Protein AF-A0ABD2KBM9-F1 (afdb_monomer_lite)

Sequence (181 aa):
MSLLGRGLFGLMSRTVEQDFNPGTAIGVAIQLLHALKSLHSVGYLHLDVKPENAAIGQIKNKDHELDTLPWDADSSNAQSASWTNETNERKIGKMKRHRLSHKPKEVQQRALHALLKKCPPIFNEILLHNDDLAFYEQPKYEWIELVLRGYLIANDIPETPCEGLISRPLPLDSAASMSRN

Foldseek 3Di:
DDDFADFQQVLLVQDPVSDDDLLAVLLVVLVVLVVQVVQVVVPDGPVDDDRRP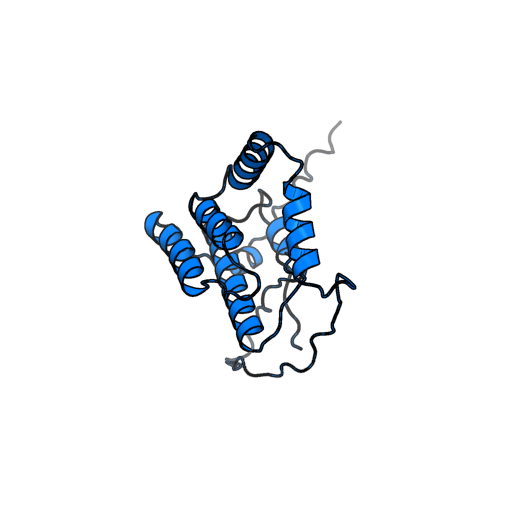HTHGDDDPPPDDDDDDDPDDDPDDDDDPDPDPPPPLVVVVVVVVVVVVPDPPVVVVVVVCVVCVPPDCLVVVLVVQVVPDDPPDDDPSVVNNCSSVVVCVVVVNHNDHSVVSVPDDRPPDPPPDPDDD

InterPro domains:
  IPR011009 Protein kinase-like domain superfamily [SSF56112] (1-158)
  IPR050235 Casein kinase 1/Serine/threonine-protein kinase-like [PTHR11909] (1-61)

Radius of gyration: 20.49 Å; chains: 1; bounding box: 64×39×50 Å

Structure (mmCIF, N/CA/C/O backbone):
data_AF-A0ABD2KBM9-F1
#
_entry.id   AF-A0ABD2KBM9-F1
#
loop_
_atom_site.group_PDB
_atom_site.id
_atom_site.type_symbol
_atom_site.label_atom_id
_atom_site.label_alt_id
_atom_site.label_comp_id
_atom_site.label_asym_id
_atom_site.lab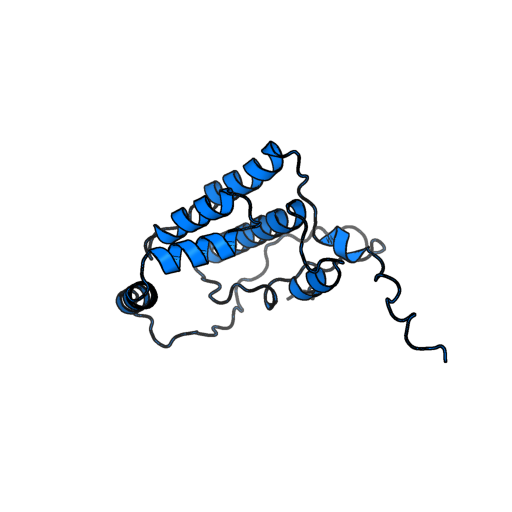el_entity_id
_atom_site.label_seq_id
_atom_site.pdbx_PDB_ins_code
_atom_site.Cartn_x
_atom_site.Cartn_y
_atom_site.Cartn_z
_atom_site.occupancy
_atom_site.B_iso_or_equiv
_atom_site.auth_seq_id
_atom_site.auth_comp_id
_atom_site.auth_asym_id
_atom_site.auth_atom_id
_atom_site.pdbx_PDB_model_num
ATOM 1 N N . MET A 1 1 ? -10.117 -23.769 -4.332 1.00 46.12 1 MET A N 1
ATOM 2 C CA . MET A 1 1 ? -8.918 -22.904 -4.373 1.00 46.12 1 MET A CA 1
ATOM 3 C C . MET A 1 1 ? -8.030 -23.330 -5.526 1.00 46.12 1 MET A C 1
ATOM 5 O O . MET A 1 1 ? -7.766 -24.519 -5.656 1.00 46.12 1 MET A O 1
ATOM 9 N N . SER A 1 2 ? -7.617 -22.387 -6.372 1.00 66.06 2 SER A N 1
ATOM 10 C CA . SER A 1 2 ? -6.615 -22.608 -7.419 1.00 66.06 2 SER A CA 1
ATOM 11 C C . SER A 1 2 ? -5.209 -22.519 -6.831 1.00 66.06 2 SER A C 1
ATOM 13 O O . SER A 1 2 ? -4.967 -21.730 -5.918 1.00 66.06 2 SER A O 1
ATOM 15 N N . LEU A 1 3 ? -4.271 -23.300 -7.365 1.00 73.25 3 LEU A N 1
ATOM 16 C CA . LEU A 1 3 ? -2.867 -23.175 -6.990 1.00 73.25 3 LEU A CA 1
ATOM 17 C C . LEU A 1 3 ? -2.351 -21.798 -7.443 1.00 73.25 3 LEU A C 1
ATOM 19 O O . LEU A 1 3 ? -2.621 -21.375 -8.566 1.00 73.25 3 LEU A O 1
ATOM 23 N N . LEU A 1 4 ? -1.647 -21.089 -6.560 1.00 80.00 4 LEU A N 1
ATOM 24 C CA . LEU A 1 4 ? -1.040 -19.789 -6.857 1.00 80.00 4 LEU A CA 1
ATOM 25 C C . LEU A 1 4 ? 0.437 -19.946 -7.238 1.00 80.00 4 LEU A C 1
ATOM 27 O O . LEU A 1 4 ? 1.033 -21.020 -7.116 1.00 80.00 4 LEU A O 1
ATOM 31 N N . GLY A 1 5 ? 1.009 -18.869 -7.768 1.00 73.38 5 GLY A N 1
ATOM 32 C CA . GLY A 1 5 ? 2.432 -18.747 -8.038 1.00 73.38 5 GLY A CA 1
ATOM 33 C C . GLY A 1 5 ? 3.230 -18.389 -6.780 1.00 73.38 5 GLY A C 1
ATOM 34 O O . GLY A 1 5 ? 2.843 -18.675 -5.649 1.00 73.38 5 GLY A O 1
ATOM 35 N N . ARG A 1 6 ? 4.397 -17.772 -6.980 1.00 76.06 6 ARG A N 1
ATOM 36 C CA . ARG A 1 6 ? 5.304 -17.393 -5.884 1.00 76.06 6 ARG A CA 1
ATOM 37 C C . ARG A 1 6 ? 4.736 -16.236 -5.051 1.00 76.06 6 ARG A C 1
ATOM 39 O O . ARG A 1 6 ? 4.016 -15.387 -5.568 1.00 76.06 6 ARG A O 1
ATOM 46 N N . GLY A 1 7 ? 5.130 -16.168 -3.780 1.00 81.19 7 GLY A N 1
ATOM 47 C CA . GLY A 1 7 ? 4.870 -15.006 -2.924 1.00 81.19 7 GLY A CA 1
ATOM 48 C C . GLY A 1 7 ? 5.713 -13.781 -3.304 1.00 81.19 7 GLY A C 1
ATOM 49 O O . GLY A 1 7 ? 6.766 -13.927 -3.935 1.00 81.19 7 GLY A O 1
ATOM 50 N N . LEU A 1 8 ? 5.298 -12.583 -2.874 1.00 78.69 8 LEU A N 1
ATOM 51 C CA . LEU A 1 8 ? 6.016 -11.326 -3.146 1.00 78.69 8 LEU A CA 1
ATOM 52 C C . LEU A 1 8 ? 7.467 -11.348 -2.647 1.00 78.69 8 LEU A C 1
ATOM 54 O O . LEU A 1 8 ? 8.365 -10.914 -3.366 1.00 78.69 8 LEU A O 1
ATOM 58 N N . PHE A 1 9 ? 7.714 -11.915 -1.461 1.00 75.69 9 PHE A N 1
ATOM 59 C CA . PHE A 1 9 ? 9.071 -12.064 -0.920 1.00 75.69 9 PHE A CA 1
ATOM 60 C C . PHE A 1 9 ? 9.970 -12.877 -1.864 1.00 75.69 9 PHE A C 1
ATOM 62 O O . PHE A 1 9 ? 11.077 -12.464 -2.199 1.00 75.69 9 PHE A O 1
ATOM 69 N N . GLY A 1 10 ? 9.453 -13.993 -2.387 1.00 72.69 10 GLY A N 1
ATOM 70 C CA . GLY A 1 10 ? 10.184 -14.846 -3.325 1.00 72.69 10 GLY A CA 1
ATOM 71 C C . GLY A 1 10 ? 10.441 -14.202 -4.693 1.00 72.69 10 GLY A C 1
ATOM 72 O O . GLY A 1 10 ? 11.348 -14.638 -5.403 1.00 72.69 10 GLY A O 1
ATOM 73 N N . LEU A 1 11 ? 9.661 -13.185 -5.076 1.00 73.94 11 LEU A N 1
ATOM 74 C CA . LEU A 1 11 ? 9.908 -12.377 -6.276 1.00 73.94 11 LEU A CA 1
ATOM 75 C C . LEU A 1 11 ? 10.964 -11.302 -6.020 1.00 73.94 11 LEU A C 1
ATOM 77 O O . LEU A 1 11 ? 11.841 -11.098 -6.855 1.00 73.94 11 LEU A O 1
ATOM 81 N N . MET A 1 12 ? 10.904 -10.654 -4.859 1.00 74.81 12 MET A N 1
ATOM 82 C CA . MET A 1 12 ? 11.864 -9.637 -4.440 1.00 74.81 12 MET A CA 1
ATOM 83 C C . MET A 1 12 ? 13.281 -10.211 -4.321 1.00 74.81 12 MET A C 1
ATOM 85 O O . MET A 1 12 ? 14.224 -9.615 -4.825 1.00 74.81 12 MET A O 1
ATOM 89 N N . SER A 1 13 ? 13.441 -11.429 -3.790 1.00 71.62 13 SER A N 1
ATOM 90 C CA . SER A 1 13 ? 14.756 -12.089 -3.701 1.00 71.62 13 SER A CA 1
ATOM 91 C C . SER A 1 13 ? 15.432 -12.367 -5.056 1.00 71.62 13 SER A C 1
ATOM 93 O O . SER A 1 13 ? 16.584 -12.792 -5.078 1.00 71.62 13 SER A O 1
ATOM 95 N N . ARG A 1 14 ? 14.738 -12.176 -6.187 1.00 69.69 14 ARG A N 1
ATOM 96 C CA . ARG A 1 14 ? 15.295 -12.340 -7.542 1.00 69.69 14 ARG A CA 1
ATOM 97 C C . ARG A 1 14 ? 15.801 -11.039 -8.154 1.00 69.69 14 ARG A C 1
ATOM 99 O O . ARG A 1 14 ? 16.416 -11.081 -9.220 1.00 69.69 14 ARG A O 1
ATOM 106 N N . THR A 1 15 ? 15.524 -9.893 -7.541 1.00 64.44 15 THR A N 1
ATOM 107 C CA . THR A 1 15 ? 16.082 -8.624 -8.005 1.00 64.44 15 THR A CA 1
ATOM 108 C C . THR A 1 15 ? 17.499 -8.470 -7.460 1.00 64.44 15 THR A C 1
ATOM 110 O O . THR A 1 15 ? 17.806 -8.905 -6.353 1.00 64.44 15 THR A O 1
ATOM 113 N N . VAL A 1 16 ? 18.388 -7.873 -8.260 1.00 62.00 16 VAL A N 1
ATOM 114 C CA . VAL A 1 16 ? 19.807 -7.692 -7.894 1.00 62.00 16 VAL A CA 1
ATOM 115 C C . VAL A 1 16 ? 19.941 -6.858 -6.619 1.00 62.00 16 VAL A C 1
ATOM 117 O O . VAL A 1 16 ? 20.791 -7.137 -5.782 1.00 62.00 16 VAL A O 1
ATOM 120 N N . GLU A 1 17 ? 19.067 -5.867 -6.461 1.00 68.81 17 GLU A N 1
ATOM 121 C CA . GLU A 1 17 ? 19.057 -4.961 -5.311 1.00 68.81 17 GLU A CA 1
ATOM 122 C C . GLU A 1 17 ? 18.156 -5.445 -4.168 1.00 68.81 17 GLU A C 1
ATOM 124 O O . GLU A 1 17 ? 18.067 -4.771 -3.151 1.00 68.81 17 GLU A O 1
ATOM 129 N N . GLN A 1 18 ? 17.474 -6.587 -4.327 1.00 73.94 18 GLN A N 1
ATOM 130 C CA . GLN A 1 18 ? 16.415 -7.050 -3.418 1.00 73.94 18 GLN A CA 1
ATOM 131 C C . GLN A 1 18 ? 15.294 -6.020 -3.191 1.00 73.94 18 GLN A C 1
ATOM 133 O O . GLN A 1 18 ? 14.539 -6.126 -2.233 1.00 73.94 18 GLN A O 1
ATOM 138 N N . ASP A 1 19 ? 15.153 -5.065 -4.109 1.00 78.12 19 ASP A N 1
ATOM 139 C CA . ASP A 1 19 ? 14.115 -4.044 -4.128 1.00 78.12 19 ASP A CA 1
ATOM 140 C C . ASP A 1 19 ? 13.280 -4.173 -5.412 1.00 78.12 19 ASP A C 1
ATOM 142 O O . ASP A 1 19 ? 13.749 -4.661 -6.451 1.00 78.12 19 ASP A O 1
ATOM 146 N N . PHE A 1 20 ? 12.020 -3.738 -5.354 1.00 82.81 20 PHE A N 1
ATOM 147 C CA . PHE A 1 20 ? 11.219 -3.514 -6.555 1.00 82.81 20 PHE A CA 1
ATOM 148 C C . PHE A 1 20 ? 11.497 -2.121 -7.114 1.00 82.81 20 PHE A C 1
ATOM 150 O O . PHE A 1 20 ? 11.640 -1.156 -6.366 1.00 82.81 20 PHE A O 1
ATOM 157 N N . ASN A 1 21 ? 11.502 -2.000 -8.444 1.00 85.44 21 ASN A N 1
ATOM 158 C CA . ASN A 1 21 ? 11.467 -0.679 -9.061 1.00 85.44 21 ASN A CA 1
ATOM 159 C C . ASN A 1 21 ? 10.135 0.031 -8.703 1.00 85.44 21 ASN A C 1
ATOM 161 O O . ASN A 1 21 ? 9.150 -0.651 -8.393 1.00 85.44 21 ASN A O 1
ATOM 165 N N . PRO A 1 22 ? 10.071 1.374 -8.769 1.00 87.31 22 PRO A N 1
ATOM 166 C CA . PRO A 1 22 ? 8.875 2.123 -8.381 1.00 87.31 22 PRO A CA 1
ATOM 167 C C . PRO A 1 22 ? 7.601 1.713 -9.133 1.00 87.31 22 PRO A C 1
ATOM 169 O O . PRO A 1 22 ? 6.545 1.622 -8.513 1.00 87.31 22 PRO A O 1
ATOM 172 N N . GLY A 1 23 ? 7.698 1.404 -10.430 1.00 89.06 23 GLY A N 1
ATOM 173 C CA . GLY A 1 23 ? 6.569 0.941 -11.244 1.00 89.06 23 GLY A CA 1
ATOM 174 C C . GLY A 1 23 ? 5.985 -0.378 -10.737 1.00 89.06 23 GLY A C 1
ATOM 175 O O . GLY A 1 23 ? 4.775 -0.489 -10.555 1.00 89.06 23 GLY A O 1
ATOM 176 N N . THR A 1 24 ? 6.840 -1.357 -10.423 1.00 87.69 24 THR A N 1
ATOM 177 C C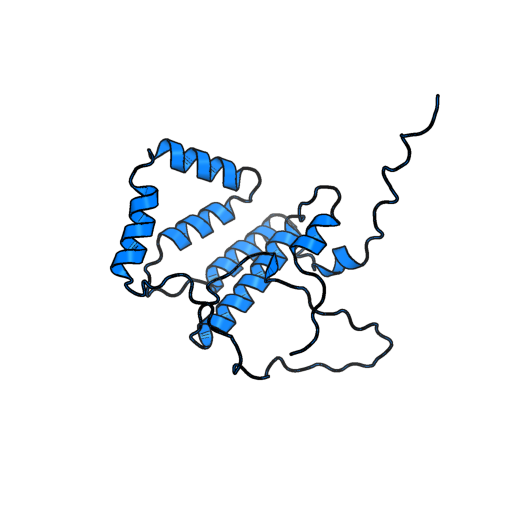A . THR A 1 24 ? 6.417 -2.651 -9.868 1.00 87.69 24 THR A CA 1
ATOM 178 C C . THR A 1 24 ? 5.891 -2.489 -8.447 1.00 87.69 24 THR A C 1
ATOM 180 O O . THR A 1 24 ? 4.861 -3.064 -8.111 1.00 87.69 24 THR A O 1
ATOM 183 N N . ALA A 1 25 ? 6.573 -1.712 -7.602 1.00 89.38 25 ALA A N 1
ATOM 184 C CA . ALA A 1 25 ? 6.165 -1.506 -6.214 1.00 89.38 25 ALA A CA 1
ATOM 185 C C . ALA A 1 25 ? 4.781 -0.845 -6.125 1.00 89.38 25 ALA A C 1
ATOM 187 O O . ALA A 1 25 ? 3.919 -1.304 -5.375 1.00 89.38 25 ALA A O 1
ATOM 188 N N . ILE A 1 26 ? 4.551 0.199 -6.925 1.00 91.56 26 ILE A N 1
ATOM 189 C CA . ILE A 1 26 ? 3.265 0.897 -6.976 1.00 91.56 26 ILE A CA 1
ATOM 190 C C . ILE A 1 26 ? 2.192 0.012 -7.620 1.00 91.56 26 ILE A C 1
ATOM 192 O O . ILE A 1 26 ? 1.089 -0.062 -7.085 1.00 91.56 26 ILE A O 1
ATOM 196 N N . GLY A 1 27 ? 2.509 -0.726 -8.689 1.00 90.25 27 GLY A N 1
ATOM 197 C CA . GLY A 1 27 ? 1.575 -1.686 -9.291 1.00 90.25 27 GLY A CA 1
ATOM 198 C C . GLY A 1 27 ? 1.121 -2.775 -8.308 1.00 90.25 27 GLY A C 1
ATOM 199 O O . GLY A 1 27 ? -0.068 -3.079 -8.219 1.00 90.25 27 GLY A O 1
ATOM 200 N N . VAL A 1 28 ? 2.040 -3.313 -7.495 1.00 89.00 28 VAL A N 1
ATOM 201 C CA . VAL A 1 28 ? 1.705 -4.242 -6.396 1.00 89.00 28 VAL A CA 1
ATOM 202 C C . VAL A 1 28 ? 0.806 -3.568 -5.364 1.00 89.00 28 VAL A C 1
ATOM 204 O O . VAL A 1 28 ? -0.181 -4.163 -4.934 1.00 89.00 28 VAL A O 1
ATOM 207 N N . ALA A 1 29 ? 1.124 -2.333 -4.965 1.00 91.62 29 ALA A N 1
ATOM 208 C CA . ALA A 1 29 ? 0.324 -1.594 -3.994 1.00 91.62 29 ALA A CA 1
ATOM 209 C C . ALA A 1 29 ? -1.117 -1.374 -4.485 1.00 91.62 29 ALA A C 1
ATOM 211 O O . ALA A 1 29 ? -2.050 -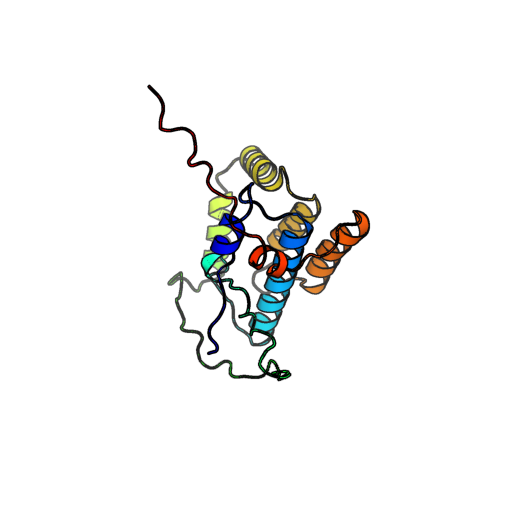1.558 -3.706 1.00 91.62 29 ALA A O 1
ATOM 212 N N . ILE A 1 30 ? -1.310 -1.054 -5.770 1.00 91.81 30 ILE A N 1
ATOM 213 C CA . ILE A 1 30 ? -2.636 -0.899 -6.386 1.00 91.81 30 ILE A CA 1
ATOM 214 C C . ILE A 1 30 ? -3.404 -2.229 -6.373 1.00 91.81 30 ILE A C 1
ATOM 216 O O . ILE A 1 30 ? -4.557 -2.263 -5.947 1.00 91.81 30 ILE A O 1
ATOM 220 N N . GLN A 1 31 ? -2.769 -3.341 -6.758 1.00 90.69 31 GLN A N 1
ATOM 221 C CA . GLN A 1 31 ? -3.417 -4.660 -6.729 1.00 90.69 31 GLN A CA 1
ATOM 222 C C . GLN A 1 31 ? -3.826 -5.076 -5.308 1.00 90.69 31 GLN A C 1
ATOM 224 O O . GLN A 1 31 ? -4.932 -5.575 -5.098 1.00 90.69 31 GLN A O 1
ATOM 229 N N . LEU A 1 32 ? -2.969 -4.828 -4.312 1.00 91.94 32 LEU A N 1
ATOM 230 C CA . LEU A 1 32 ? -3.297 -5.074 -2.905 1.00 91.94 32 LEU A CA 1
ATOM 231 C C . LEU A 1 32 ? -4.433 -4.170 -2.414 1.00 91.94 32 LEU A C 1
ATOM 233 O O . LEU A 1 32 ? -5.304 -4.628 -1.675 1.00 91.94 32 LEU A O 1
ATOM 237 N N . LEU A 1 33 ? -4.457 -2.905 -2.839 1.00 93.62 33 LEU A N 1
ATOM 238 C CA . LEU A 1 33 ? -5.524 -1.962 -2.511 1.00 93.62 33 LEU A CA 1
ATOM 239 C C . LEU A 1 33 ? -6.878 -2.438 -3.055 1.00 93.62 33 LEU A C 1
ATOM 241 O O . LEU A 1 33 ? -7.872 -2.400 -2.329 1.00 93.62 33 LEU A O 1
ATOM 245 N N . HIS A 1 34 ? -6.914 -2.934 -4.295 1.00 92.44 34 HIS A N 1
ATOM 246 C CA . HIS A 1 34 ? -8.113 -3.527 -4.899 1.00 92.44 34 HIS A CA 1
ATOM 247 C C . HIS A 1 34 ? -8.561 -4.785 -4.160 1.00 92.44 34 HIS A C 1
ATOM 249 O O . HIS A 1 34 ? -9.738 -4.904 -3.830 1.00 92.44 34 HIS A O 1
ATOM 255 N N . ALA A 1 35 ? -7.633 -5.687 -3.828 1.00 88.81 35 ALA A N 1
ATOM 256 C CA . ALA A 1 35 ? -7.947 -6.891 -3.061 1.00 88.81 35 ALA A CA 1
ATOM 257 C C . ALA A 1 35 ? -8.549 -6.556 -1.684 1.00 88.81 35 ALA A C 1
ATOM 259 O O . ALA A 1 35 ? -9.552 -7.149 -1.283 1.00 88.81 35 ALA A O 1
ATOM 260 N N . LEU A 1 36 ? -7.988 -5.566 -0.982 1.00 92.06 36 LEU A N 1
ATOM 261 C CA . LEU A 1 36 ? -8.522 -5.093 0.296 1.00 92.06 36 LEU A CA 1
ATOM 262 C C . LEU A 1 36 ? -9.895 -4.441 0.144 1.00 92.06 36 LEU A C 1
ATOM 264 O O . LEU A 1 36 ? -10.786 -4.730 0.939 1.00 92.06 36 LEU A O 1
ATOM 268 N N . LYS A 1 37 ? -10.093 -3.605 -0.881 1.00 92.25 37 LYS A N 1
ATOM 269 C CA . LYS A 1 37 ? -11.397 -2.999 -1.179 1.00 92.25 37 LYS A CA 1
ATOM 270 C C . LYS A 1 37 ? -12.466 -4.070 -1.411 1.00 92.25 37 LYS A C 1
ATOM 272 O O . LYS A 1 37 ? -13.548 -3.974 -0.837 1.00 92.25 37 LYS A O 1
ATOM 277 N N . SER A 1 38 ? -12.157 -5.098 -2.202 1.00 89.38 38 SER A N 1
ATOM 278 C CA . SER A 1 38 ? -13.072 -6.214 -2.472 1.00 89.38 38 SER A CA 1
ATOM 279 C C . SER A 1 38 ? -13.355 -7.060 -1.231 1.00 89.38 38 SER A C 1
ATOM 281 O O . SER A 1 38 ? -14.488 -7.471 -1.015 1.00 89.38 38 SER A O 1
ATOM 283 N N . LEU A 1 39 ? -12.359 -7.302 -0.374 1.00 87.50 39 LEU A N 1
ATOM 284 C CA . LEU A 1 39 ? -12.578 -8.021 0.883 1.00 87.50 39 LEU A CA 1
ATOM 285 C C . LEU A 1 39 ? -13.459 -7.218 1.852 1.00 87.50 39 LEU A C 1
ATOM 287 O O . LEU A 1 39 ? -14.341 -7.763 2.515 1.00 87.50 39 LEU A O 1
ATOM 291 N N . HIS A 1 40 ? -13.236 -5.909 1.923 1.00 88.62 40 HIS A N 1
ATOM 292 C CA . HIS A 1 40 ? -13.994 -5.034 2.807 1.00 88.62 40 HIS A CA 1
ATOM 293 C C . HIS A 1 40 ? -15.426 -4.809 2.302 1.00 88.62 40 HIS A C 1
ATOM 295 O O . HIS A 1 40 ? -16.328 -4.659 3.125 1.00 88.62 40 HIS A O 1
ATOM 301 N N . SER A 1 41 ? -15.676 -4.841 0.985 1.00 87.25 41 SER A N 1
ATOM 302 C CA . SER A 1 41 ? -17.032 -4.700 0.429 1.00 87.25 41 SER A CA 1
ATOM 303 C C . SER A 1 41 ? -17.959 -5.861 0.804 1.00 87.25 41 SER A C 1
ATOM 305 O O . SER A 1 41 ? -19.168 -5.662 0.904 1.00 87.25 41 SER A O 1
ATOM 307 N N . VAL A 1 42 ? -17.399 -7.043 1.084 1.00 90.12 42 VAL A N 1
ATOM 308 C CA . VAL A 1 42 ? -18.134 -8.209 1.605 1.00 90.12 42 VAL A CA 1
ATOM 309 C C . VAL A 1 42 ? -18.147 -8.286 3.140 1.00 90.12 42 VAL A C 1
ATOM 311 O O . VAL A 1 42 ? -18.665 -9.246 3.704 1.00 90.12 42 VAL A O 1
ATOM 314 N N . GLY A 1 43 ? -17.609 -7.274 3.833 1.00 83.19 43 GLY A N 1
ATOM 315 C CA . GLY A 1 43 ? -17.695 -7.131 5.292 1.00 83.19 43 GLY A CA 1
ATOM 316 C C . GLY A 1 43 ? -16.579 -7.805 6.096 1.00 83.19 43 GLY A C 1
ATOM 317 O O . GLY A 1 43 ? -16.711 -7.937 7.313 1.00 83.19 43 GLY A O 1
ATOM 318 N N . TYR A 1 44 ? -15.482 -8.217 5.455 1.00 85.50 44 TYR A N 1
ATOM 319 C CA . TYR A 1 44 ? -14.357 -8.874 6.125 1.00 85.50 44 TYR A CA 1
ATOM 320 C C . TYR A 1 44 ? -13.125 -7.971 6.215 1.00 85.50 44 TYR A C 1
ATOM 322 O O . TYR A 1 44 ? -12.870 -7.134 5.353 1.00 85.50 44 TYR A O 1
ATOM 330 N N . LEU A 1 45 ? -12.320 -8.185 7.256 1.00 84.50 45 LEU A N 1
ATOM 331 C CA . LEU A 1 45 ? -10.990 -7.594 7.406 1.00 84.50 45 LEU A CA 1
ATOM 332 C C . LEU A 1 45 ? -9.938 -8.684 7.194 1.00 84.50 45 LEU A C 1
ATOM 334 O O . LEU A 1 45 ? -10.079 -9.780 7.732 1.00 84.50 45 LEU A O 1
ATOM 338 N N . HIS A 1 46 ? -8.858 -8.385 6.465 1.00 85.88 46 HIS A N 1
ATOM 339 C CA . HIS A 1 46 ? -7.788 -9.371 6.248 1.00 85.88 46 HIS A CA 1
ATOM 340 C C . HIS A 1 46 ? -7.007 -9.661 7.539 1.00 85.88 46 HIS A C 1
ATOM 342 O O . HIS A 1 46 ? -6.596 -10.793 7.773 1.00 85.88 46 HIS A O 1
ATOM 348 N N . LEU A 1 47 ? -6.764 -8.633 8.362 1.00 83.69 47 LEU A N 1
ATOM 349 C CA . LEU A 1 47 ? -6.073 -8.699 9.666 1.00 83.69 47 LEU A CA 1
ATOM 350 C C . LEU A 1 47 ? -4.602 -9.172 9.656 1.00 83.69 47 LEU A C 1
ATOM 352 O O . LEU A 1 47 ? -3.938 -9.071 10.683 1.00 83.69 47 LEU A O 1
ATOM 356 N N . ASP A 1 48 ? -4.075 -9.622 8.517 1.00 83.50 48 ASP A N 1
ATOM 357 C CA . ASP A 1 48 ? -2.716 -10.167 8.371 1.00 83.50 48 ASP A CA 1
ATOM 358 C C . ASP A 1 48 ? -2.126 -9.806 6.997 1.00 83.50 48 ASP A C 1
ATOM 360 O O . ASP A 1 48 ? -1.694 -10.659 6.221 1.00 83.50 48 ASP A O 1
ATOM 364 N N . VAL A 1 49 ? -2.179 -8.516 6.655 1.00 83.69 49 VAL A N 1
ATOM 365 C CA . VAL A 1 49 ? -1.598 -7.998 5.409 1.00 83.69 49 VAL A CA 1
ATOM 366 C C . VAL A 1 49 ? -0.079 -7.978 5.548 1.00 83.69 49 VAL A C 1
ATOM 368 O O . VAL A 1 49 ? 0.472 -7.156 6.280 1.00 83.69 49 VAL A O 1
ATOM 371 N N . LYS A 1 50 ? 0.594 -8.884 4.838 1.00 80.62 50 LYS A N 1
ATOM 372 C CA . LYS A 1 50 ? 2.056 -9.006 4.802 1.00 80.62 50 LYS A CA 1
ATOM 373 C C . LYS A 1 50 ? 2.526 -9.663 3.498 1.00 80.62 50 LYS A C 1
ATOM 375 O O . LYS A 1 50 ? 1.731 -10.368 2.870 1.00 80.62 50 LYS A O 1
ATOM 380 N N . PRO A 1 51 ? 3.789 -9.463 3.077 1.00 76.38 51 PRO A N 1
ATOM 381 C CA . PRO A 1 51 ? 4.289 -9.979 1.801 1.00 76.38 51 PRO A CA 1
ATOM 382 C C . PRO A 1 51 ? 4.147 -11.497 1.620 1.00 76.38 51 PRO A C 1
ATOM 384 O O . PRO A 1 51 ? 3.981 -11.962 0.496 1.00 76.38 51 PRO A O 1
ATOM 387 N N . GLU A 1 52 ? 4.202 -12.273 2.702 1.00 74.75 52 GLU A N 1
ATOM 388 C CA . GLU A 1 52 ? 4.092 -13.737 2.693 1.00 74.75 52 GLU A CA 1
ATOM 389 C C . GLU A 1 52 ? 2.684 -14.226 2.339 1.00 74.75 52 GLU A C 1
ATOM 391 O O . GLU A 1 52 ? 2.534 -15.323 1.805 1.00 74.75 52 GLU A O 1
ATOM 396 N N . ASN A 1 53 ? 1.666 -13.402 2.598 1.00 82.12 53 ASN A N 1
ATOM 397 C CA . ASN A 1 53 ? 0.266 -13.704 2.300 1.00 82.12 53 ASN A CA 1
ATOM 398 C C . ASN A 1 53 ? -0.178 -13.166 0.930 1.00 82.12 53 ASN A C 1
ATOM 400 O O . ASN A 1 53 ? -1.341 -13.303 0.560 1.00 82.12 53 ASN A O 1
ATOM 404 N N . ALA A 1 54 ? 0.731 -12.555 0.172 1.00 81.94 54 ALA A N 1
ATOM 405 C CA . ALA A 1 54 ? 0.472 -12.059 -1.169 1.00 81.94 54 ALA A CA 1
ATOM 406 C C . ALA A 1 54 ? 1.247 -12.899 -2.187 1.00 81.94 54 ALA A C 1
ATOM 408 O O . ALA A 1 54 ? 2.472 -13.018 -2.108 1.00 81.94 54 ALA A O 1
ATOM 409 N N . ALA A 1 55 ? 0.538 -13.464 -3.162 1.00 80.38 55 ALA A N 1
ATOM 410 C CA . ALA A 1 55 ? 1.120 -14.293 -4.209 1.00 80.38 55 ALA A CA 1
ATOM 411 C C . ALA A 1 55 ? 0.617 -13.879 -5.590 1.00 80.38 55 ALA A C 1
ATOM 413 O O . ALA A 1 55 ? -0.519 -13.438 -5.751 1.00 80.38 55 ALA A O 1
ATOM 414 N N . ILE A 1 56 ? 1.478 -14.043 -6.591 1.00 80.88 56 ILE A N 1
ATOM 415 C CA . ILE A 1 56 ? 1.095 -13.864 -7.993 1.00 80.88 56 ILE A CA 1
ATOM 416 C C . ILE A 1 56 ? 0.229 -15.033 -8.475 1.00 80.88 56 ILE A C 1
ATOM 418 O O . ILE A 1 56 ? 0.345 -16.157 -7.978 1.00 80.88 56 ILE A O 1
ATOM 422 N N . GLY A 1 57 ? -0.606 -14.786 -9.484 1.00 73.38 57 GLY A N 1
ATOM 423 C CA . GLY A 1 57 ? -1.308 -15.850 -10.201 1.00 73.38 57 GLY A CA 1
ATOM 424 C C . GLY A 1 57 ? -0.335 -16.812 -10.893 1.00 73.38 57 GLY A C 1
ATOM 425 O O . GLY A 1 57 ? 0.820 -16.474 -11.168 1.00 73.38 57 GLY A O 1
ATOM 426 N N . GLN A 1 58 ? -0.784 -18.036 -11.171 1.00 68.19 58 GLN A N 1
ATOM 427 C CA . GLN A 1 58 ? -0.013 -18.947 -12.015 1.00 68.19 58 GLN A CA 1
ATOM 428 C C . GLN A 1 58 ? -0.067 -18.495 -13.472 1.00 68.19 58 GLN A C 1
ATOM 430 O O . GLN A 1 58 ? -1.149 -18.364 -14.042 1.00 68.19 58 GLN A O 1
ATOM 435 N N . ILE A 1 59 ? 1.103 -18.342 -14.094 1.00 60.97 59 ILE A N 1
ATOM 436 C CA . ILE A 1 59 ? 1.191 -18.248 -15.550 1.00 60.97 59 ILE A CA 1
ATOM 437 C C . ILE A 1 59 ? 0.936 -19.653 -16.096 1.00 60.97 59 ILE A C 1
ATOM 439 O O . ILE A 1 59 ? 1.786 -20.536 -15.979 1.00 60.97 59 ILE A O 1
ATOM 443 N N . LYS A 1 60 ? -0.249 -19.876 -16.667 1.00 56.94 60 LYS A N 1
ATOM 444 C CA . LYS A 1 60 ? -0.500 -21.068 -17.479 1.00 56.94 60 LYS A CA 1
ATOM 445 C C . LYS A 1 60 ? 0.286 -20.902 -18.784 1.00 56.94 60 LYS A C 1
ATOM 447 O O . LYS A 1 60 ? 0.115 -19.900 -19.477 1.00 56.94 60 LYS A O 1
ATOM 452 N N . ASN A 1 61 ? 1.180 -21.843 -19.094 1.00 43.25 61 ASN A N 1
ATOM 453 C CA . ASN A 1 61 ? 1.868 -21.870 -20.386 1.00 43.25 61 ASN A CA 1
ATOM 454 C C . ASN A 1 61 ? 0.821 -21.876 -21.512 1.00 43.25 61 ASN A C 1
ATOM 456 O O . ASN A 1 61 ? -0.173 -22.596 -21.425 1.00 43.25 61 ASN A O 1
ATOM 460 N N . LYS A 1 62 ? 1.057 -21.071 -22.553 1.00 41.06 62 LYS A N 1
ATOM 461 C CA . LYS A 1 62 ? 0.149 -20.808 -23.687 1.00 41.06 62 LYS A CA 1
ATOM 462 C C . LYS A 1 62 ? -0.125 -22.014 -24.608 1.00 41.06 62 LYS A C 1
ATOM 464 O O . LYS A 1 62 ? -0.592 -21.814 -25.722 1.00 41.06 62 LYS A O 1
ATOM 469 N N . ASP A 1 63 ? 0.115 -23.239 -24.158 1.00 44.28 63 ASP A N 1
ATOM 470 C CA . ASP A 1 63 ? -0.238 -24.446 -24.917 1.00 44.28 63 ASP A CA 1
ATOM 471 C C . ASP A 1 63 ? -1.674 -24.913 -24.633 1.00 44.28 63 ASP A C 1
ATOM 473 O O . ASP A 1 63 ? -2.177 -25.825 -25.286 1.00 44.28 63 ASP A O 1
ATOM 477 N N . HIS A 1 64 ? -2.362 -24.266 -23.688 1.00 41.31 64 HIS A N 1
ATOM 478 C CA . HIS A 1 64 ? -3.779 -24.491 -23.442 1.00 41.31 64 HIS A CA 1
ATOM 479 C C . HIS A 1 64 ? -4.553 -23.191 -23.635 1.00 41.31 64 HIS A C 1
ATOM 481 O O . HIS A 1 64 ? -4.345 -22.194 -22.946 1.00 41.31 64 HIS A O 1
ATOM 487 N N . GLU A 1 65 ? -5.389 -23.258 -24.659 1.00 36.91 65 GLU A N 1
ATOM 488 C CA . GLU A 1 65 ? -6.379 -22.318 -25.147 1.00 36.91 65 GLU A CA 1
ATOM 489 C C . GLU A 1 65 ? -7.134 -21.535 -24.056 1.00 36.91 65 GLU A C 1
ATOM 491 O O . GLU A 1 65 ? -7.303 -21.957 -22.914 1.00 36.91 65 GLU A O 1
ATOM 496 N N . LEU A 1 66 ? -7.530 -20.337 -24.470 1.00 41.78 66 LEU A N 1
ATOM 497 C CA . LEU A 1 66 ? -8.205 -19.261 -23.762 1.00 41.78 66 LEU A CA 1
ATOM 498 C C . LEU A 1 66 ? -9.393 -19.725 -22.892 1.00 41.78 66 LEU A C 1
ATOM 500 O O . LEU A 1 66 ? -10.478 -19.941 -23.412 1.00 41.78 66 LEU A O 1
ATOM 504 N N . ASP A 1 67 ? -9.224 -19.724 -21.569 1.00 35.28 67 ASP A N 1
ATOM 505 C CA . ASP A 1 67 ? -10.346 -19.714 -20.624 1.00 35.28 67 ASP A CA 1
ATOM 506 C C . ASP A 1 67 ? -10.236 -18.477 -19.729 1.00 35.28 67 ASP A C 1
ATOM 508 O O . ASP A 1 67 ? -9.522 -18.447 -18.721 1.00 35.28 67 ASP A O 1
ATOM 512 N N . THR A 1 68 ? -10.950 -17.420 -20.116 1.00 37.66 68 THR A N 1
ATOM 513 C CA . THR A 1 68 ? -11.346 -16.350 -19.199 1.00 37.66 68 THR A CA 1
ATOM 514 C C . THR A 1 68 ? -12.175 -16.974 -18.084 1.00 37.66 68 THR A C 1
ATOM 516 O O . THR A 1 68 ? -13.322 -17.352 -18.318 1.00 37.66 68 THR A O 1
ATOM 519 N N . LEU A 1 69 ? -11.615 -17.089 -16.879 1.00 36.28 69 LEU A N 1
ATOM 520 C CA . LEU A 1 69 ? -12.405 -17.448 -15.707 1.00 36.28 69 LEU A CA 1
ATOM 521 C C . LEU A 1 69 ? -12.920 -16.170 -15.023 1.00 36.28 69 LEU A C 1
ATOM 523 O O . LEU A 1 69 ? -12.107 -15.328 -14.631 1.00 36.28 69 LEU A O 1
ATOM 527 N N . PRO A 1 70 ? -14.251 -16.009 -14.896 1.00 33.12 70 PRO A N 1
ATOM 528 C CA . PRO A 1 70 ? -14.877 -14.952 -14.111 1.00 33.12 70 PRO A CA 1
ATOM 529 C C . PRO A 1 70 ? -14.429 -15.043 -12.652 1.00 33.12 70 PRO A C 1
ATOM 531 O O . PRO A 1 70 ? -14.282 -16.134 -12.104 1.00 33.12 70 PRO A O 1
ATOM 534 N N . TRP A 1 71 ? -14.233 -13.894 -12.014 1.00 36.91 71 TRP A N 1
ATOM 535 C CA . TRP A 1 71 ? -13.763 -13.773 -10.632 1.00 36.91 71 TRP A CA 1
ATOM 536 C C . TRP A 1 71 ? -14.831 -14.109 -9.570 1.00 36.91 71 TRP A C 1
ATOM 538 O O . TRP A 1 71 ? -14.605 -13.885 -8.384 1.00 36.91 71 TRP A O 1
ATOM 548 N N . ASP A 1 72 ? -15.957 -14.707 -9.962 1.00 46.44 72 ASP A N 1
ATOM 549 C CA . ASP A 1 72 ? -17.020 -15.121 -9.050 1.00 46.44 72 ASP A CA 1
ATOM 550 C C . ASP A 1 72 ? -16.856 -16.595 -8.653 1.00 46.44 72 ASP A C 1
ATOM 552 O O . ASP A 1 72 ? -17.347 -17.495 -9.336 1.00 46.44 72 ASP A O 1
ATOM 556 N N . ALA A 1 73 ? -16.177 -16.858 -7.531 1.00 36.47 73 ALA A N 1
ATOM 557 C CA . ALA A 1 73 ? -16.299 -18.134 -6.824 1.00 36.47 73 ALA A CA 1
ATOM 558 C C . ALA A 1 73 ? -15.919 -18.030 -5.334 1.00 36.47 73 ALA A C 1
ATOM 560 O O . ALA A 1 73 ? -14.752 -18.096 -4.953 1.00 36.47 73 ALA A O 1
ATOM 561 N N . ASP A 1 74 ? -16.977 -17.968 -4.525 1.00 35.19 74 ASP A N 1
ATOM 562 C CA . ASP A 1 74 ? -17.134 -18.599 -3.210 1.00 35.19 74 ASP A CA 1
ATOM 563 C C . ASP A 1 74 ? -16.328 -18.047 -2.009 1.00 35.19 74 ASP A C 1
ATOM 565 O O . ASP A 1 74 ? -15.207 -18.453 -1.698 1.00 35.19 74 ASP A O 1
ATOM 569 N N . SER A 1 75 ? -16.974 -17.142 -1.263 1.00 44.31 75 SER A N 1
ATOM 570 C CA . SER A 1 75 ? -16.499 -16.503 -0.023 1.00 44.31 75 SER A CA 1
ATOM 571 C C . SER A 1 75 ? -16.616 -17.381 1.238 1.00 44.31 75 SER A C 1
ATOM 573 O O . SER A 1 75 ? -16.701 -16.862 2.348 1.00 44.31 75 SER A O 1
ATOM 575 N N . SER A 1 76 ? -16.628 -18.709 1.120 1.00 37.25 76 SER A N 1
ATOM 576 C CA . SER A 1 76 ? -17.003 -19.602 2.230 1.00 37.25 76 SER A CA 1
ATOM 577 C C . SER A 1 76 ? -15.845 -20.269 2.988 1.00 37.25 76 SER A C 1
ATOM 579 O O . SER A 1 76 ? -16.086 -21.205 3.750 1.00 37.25 76 SER A O 1
ATOM 581 N N . ASN A 1 77 ? -14.592 -19.807 2.867 1.00 41.38 77 ASN A N 1
ATOM 582 C CA . ASN A 1 77 ? -13.518 -20.359 3.707 1.00 41.38 77 ASN A CA 1
ATOM 583 C C . ASN A 1 77 ? -12.330 -19.411 3.943 1.00 41.38 77 ASN A C 1
ATOM 585 O O . ASN A 1 77 ? -11.217 -19.647 3.474 1.00 41.38 77 ASN A O 1
ATOM 589 N N . ALA A 1 78 ? -12.560 -18.345 4.709 1.00 40.19 78 ALA A N 1
ATOM 590 C CA . ALA A 1 78 ? -11.494 -17.629 5.402 1.00 40.19 78 ALA A CA 1
ATOM 591 C C . ALA A 1 78 ? -11.491 -18.085 6.868 1.00 40.19 78 ALA A C 1
ATOM 593 O O . ALA A 1 78 ? -12.306 -17.645 7.680 1.00 40.19 78 ALA A O 1
ATOM 594 N N . GLN A 1 79 ? -10.604 -19.025 7.199 1.00 37.16 79 GLN A N 1
ATOM 595 C CA . GLN A 1 79 ? -10.393 -19.452 8.578 1.00 37.16 79 GLN A CA 1
ATOM 596 C C . GLN A 1 79 ? -9.902 -18.267 9.416 1.00 37.16 79 GLN A C 1
ATOM 598 O O . GLN A 1 79 ? -8.827 -17.713 9.197 1.00 37.16 79 GLN A O 1
ATOM 603 N N . SER A 1 80 ? -10.731 -17.900 10.390 1.00 36.53 80 SER A N 1
ATOM 604 C CA . SER A 1 80 ? -10.460 -16.916 11.431 1.00 36.53 80 SER A CA 1
ATOM 605 C C . SER A 1 80 ? -9.231 -17.316 12.252 1.00 36.53 80 SER A C 1
ATOM 607 O O . SER A 1 80 ? -9.320 -18.168 13.136 1.00 36.53 80 SER A O 1
ATOM 609 N N . ALA A 1 81 ? -8.105 -16.642 12.028 1.00 31.05 81 ALA A N 1
ATOM 610 C CA . ALA A 1 81 ? -7.028 -16.549 13.005 1.00 31.05 81 ALA A CA 1
ATOM 611 C C . ALA A 1 81 ? -7.112 -15.174 13.683 1.00 31.05 81 ALA A C 1
ATOM 613 O O . ALA A 1 81 ? -6.596 -14.174 13.187 1.00 31.05 81 ALA A O 1
ATOM 614 N N . SER A 1 82 ? -7.821 -15.124 14.812 1.00 29.42 82 SER A N 1
ATOM 615 C CA . SER A 1 82 ? -7.949 -13.921 15.632 1.00 29.42 82 SER A CA 1
ATOM 616 C C . SER A 1 82 ? -6.608 -13.584 16.289 1.00 29.42 82 SER A C 1
ATOM 618 O O . SER A 1 82 ? -6.164 -14.285 17.197 1.00 29.42 82 SER A O 1
ATOM 620 N N . TRP A 1 83 ? -5.978 -12.483 15.872 1.00 35.38 83 TRP A N 1
ATOM 621 C CA . TRP A 1 83 ? -4.948 -11.806 16.665 1.00 35.38 83 TRP A CA 1
ATOM 622 C C . TRP A 1 83 ? -5.549 -10.597 17.374 1.00 35.38 83 TRP A C 1
ATOM 624 O O . TRP A 1 83 ? -5.399 -9.444 16.987 1.00 35.38 83 TRP A O 1
ATOM 634 N N . THR A 1 84 ? -6.313 -10.900 18.413 1.00 40.47 84 THR A N 1
ATOM 635 C CA . THR A 1 84 ? -6.188 -10.461 19.812 1.00 40.47 84 THR A CA 1
ATOM 636 C C . THR A 1 84 ? -7.520 -10.830 20.457 1.00 40.47 84 THR A C 1
ATOM 638 O O . THR A 1 84 ? -8.575 -10.553 19.896 1.00 40.47 84 THR A O 1
ATOM 641 N N . ASN A 1 85 ? -7.514 -11.410 21.657 1.00 48.66 85 ASN A N 1
ATOM 642 C CA . ASN A 1 85 ? -8.750 -11.670 22.416 1.00 48.66 85 ASN A CA 1
ATOM 643 C C . ASN A 1 85 ? -9.463 -10.371 22.870 1.00 48.66 85 ASN A C 1
ATOM 645 O O . ASN A 1 85 ? -10.285 -10.401 23.779 1.00 48.66 85 ASN A O 1
ATOM 649 N N . GLU A 1 86 ? -9.122 -9.219 22.285 1.00 48.78 86 GLU A N 1
ATOM 650 C CA . GLU A 1 86 ? -9.583 -7.899 22.678 1.00 48.78 86 GLU A CA 1
ATOM 651 C C . GLU A 1 86 ? -10.327 -7.235 21.521 1.00 48.78 86 GLU A C 1
ATOM 653 O O . GLU A 1 86 ? -9.765 -6.466 20.749 1.00 48.78 86 GLU A O 1
ATOM 658 N N . THR A 1 87 ? -11.624 -7.510 21.429 1.00 53.22 87 THR A N 1
ATOM 659 C CA . THR A 1 87 ? -12.543 -6.880 20.469 1.00 53.22 87 THR A CA 1
ATOM 660 C C . THR A 1 87 ? -12.941 -5.459 20.880 1.00 53.22 87 THR A C 1
ATOM 662 O O . THR A 1 87 ? -13.677 -4.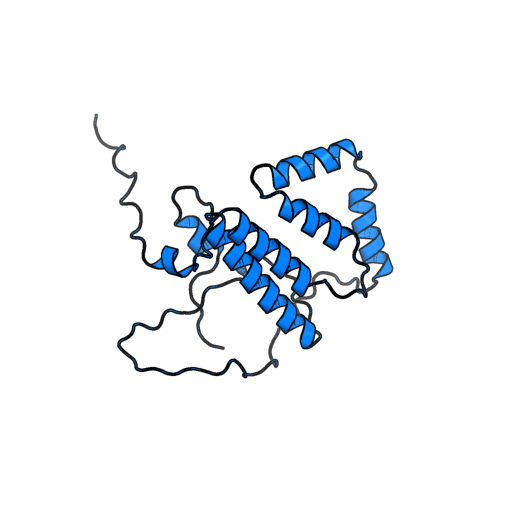783 20.167 1.00 53.22 87 THR A O 1
ATOM 665 N N . ASN A 1 88 ? -12.465 -4.974 22.035 1.00 55.06 88 ASN A N 1
ATOM 666 C CA . ASN A 1 88 ? -12.821 -3.660 22.547 1.00 55.06 88 ASN A CA 1
ATOM 667 C C . ASN A 1 88 ? -12.064 -2.548 21.802 1.00 55.06 88 ASN A C 1
ATOM 669 O O . ASN A 1 88 ? -10.913 -2.212 22.092 1.00 55.06 88 ASN A O 1
ATOM 673 N N . GLU A 1 89 ? -12.767 -1.923 20.869 1.00 54.97 89 GLU A N 1
ATOM 674 C CA . GLU A 1 89 ? -12.315 -0.842 19.988 1.00 54.97 89 GLU A CA 1
ATOM 675 C C . GLU A 1 89 ? -11.705 0.344 20.756 1.00 54.97 89 GLU A C 1
ATOM 677 O O . GLU A 1 89 ? -10.679 0.908 20.358 1.00 54.97 89 GLU A O 1
ATOM 682 N N . ARG A 1 90 ? -12.265 0.688 21.929 1.00 57.12 90 ARG A N 1
ATOM 683 C CA . ARG A 1 90 ? -11.716 1.746 22.797 1.00 57.12 90 ARG A CA 1
ATOM 684 C C . ARG A 1 90 ? -10.372 1.342 23.389 1.00 57.12 90 ARG A C 1
ATOM 686 O O . ARG A 1 90 ? -9.532 2.211 23.621 1.00 57.12 90 ARG A O 1
ATOM 693 N N . LYS A 1 91 ? -10.151 0.051 23.631 1.00 58.34 91 LYS A N 1
ATOM 694 C CA . LYS A 1 91 ? -8.882 -0.481 24.133 1.00 58.34 91 LYS A CA 1
ATOM 695 C C . LYS A 1 91 ? -7.840 -0.559 23.020 1.00 58.34 91 LYS A C 1
ATOM 697 O O . LYS A 1 91 ? -6.735 -0.079 23.242 1.00 58.34 91 LYS A O 1
ATOM 702 N N . ILE A 1 92 ? -8.196 -1.002 21.810 1.00 57.78 92 ILE A N 1
ATOM 703 C CA . ILE A 1 92 ? -7.288 -0.994 20.643 1.00 57.78 92 ILE A CA 1
ATOM 704 C C . ILE A 1 92 ? -6.857 0.438 20.295 1.00 57.78 92 ILE A C 1
ATOM 706 O O . ILE A 1 92 ? -5.663 0.712 20.147 1.00 57.78 92 ILE A O 1
ATOM 710 N N . GLY A 1 93 ? -7.807 1.376 20.225 1.00 58.41 93 GLY A N 1
ATOM 711 C CA . GLY A 1 93 ? -7.520 2.786 19.960 1.00 58.41 93 GLY A CA 1
ATOM 712 C C . GLY A 1 93 ? -6.648 3.430 21.044 1.00 58.41 93 GLY A C 1
ATOM 713 O O . GLY A 1 93 ? -5.753 4.216 20.725 1.00 58.41 93 GLY A O 1
ATOM 714 N N . LYS A 1 94 ? -6.855 3.072 22.321 1.00 61.22 94 LYS A N 1
ATOM 715 C CA . LYS A 1 94 ? -5.983 3.485 23.433 1.00 61.22 94 LYS A CA 1
ATOM 716 C C . LYS A 1 94 ? -4.609 2.826 23.359 1.00 61.22 94 LYS A C 1
ATOM 718 O O . LYS A 1 94 ? -3.629 3.511 23.596 1.00 61.22 94 LYS A O 1
ATOM 723 N N . MET A 1 95 ? -4.502 1.554 22.981 1.00 59.56 95 MET A N 1
ATOM 724 C CA . MET A 1 95 ? -3.226 0.847 22.822 1.00 59.56 95 MET A CA 1
ATOM 725 C C . MET A 1 95 ? -2.384 1.429 21.685 1.00 59.56 95 MET A C 1
ATOM 727 O O . MET A 1 95 ? -1.195 1.671 21.877 1.00 59.56 95 MET A O 1
ATOM 731 N N . LYS A 1 96 ? -2.985 1.698 20.516 1.00 61.66 96 LYS A N 1
ATOM 732 C CA . LYS A 1 96 ? -2.303 2.370 19.396 1.00 61.66 96 LYS A CA 1
ATOM 733 C C . LYS A 1 96 ? -1.784 3.746 19.826 1.00 61.66 96 LYS A C 1
ATOM 735 O O . LYS A 1 96 ? -0.596 4.014 19.675 1.00 61.66 96 LYS A O 1
ATOM 740 N N . ARG A 1 97 ? -2.636 4.561 20.462 1.00 60.50 97 ARG A N 1
ATOM 741 C CA . ARG A 1 97 ? -2.252 5.878 21.002 1.00 60.50 97 ARG A CA 1
ATOM 742 C C . ARG A 1 97 ? -1.209 5.792 22.118 1.00 60.50 97 ARG A C 1
ATOM 744 O O . ARG A 1 97 ? -0.307 6.614 22.155 1.00 60.50 97 ARG A O 1
ATOM 751 N N . HIS A 1 98 ? -1.278 4.791 22.990 1.00 64.31 98 HIS A N 1
ATOM 752 C CA . HIS A 1 98 ? -0.342 4.604 24.100 1.00 64.31 98 HIS A CA 1
ATOM 753 C C . HIS A 1 98 ? 1.049 4.149 23.634 1.00 64.31 98 HIS A C 1
ATOM 755 O O . HIS A 1 98 ? 2.057 4.634 24.141 1.00 64.31 98 HIS A O 1
ATOM 761 N N . ARG A 1 99 ? 1.127 3.296 22.599 1.00 63.75 99 ARG A N 1
ATOM 762 C CA . ARG A 1 99 ? 2.404 2.951 21.941 1.00 63.75 99 ARG A CA 1
ATOM 763 C C . ARG A 1 99 ? 3.111 4.177 21.354 1.00 63.75 99 ARG A C 1
ATOM 765 O O . ARG A 1 99 ? 4.337 4.184 21.259 1.00 63.75 99 ARG A O 1
ATOM 772 N N . LEU A 1 100 ? 2.344 5.203 20.992 1.00 59.47 100 LEU A N 1
ATOM 773 C CA . LEU A 1 100 ? 2.840 6.480 20.483 1.00 59.47 100 LEU A CA 1
ATOM 774 C C . LEU A 1 100 ? 3.026 7.532 21.595 1.00 59.47 100 LEU A C 1
ATOM 776 O O . LEU A 1 100 ? 3.830 8.443 21.432 1.00 59.47 100 LEU A O 1
ATOM 780 N N . SER A 1 101 ? 2.352 7.408 22.746 1.00 60.44 101 SER A N 1
ATOM 781 C CA . SER A 1 101 ? 2.276 8.478 23.757 1.00 60.44 101 SER A CA 1
ATOM 782 C C . SER A 1 101 ? 3.576 8.738 24.518 1.00 60.44 101 SER A C 1
ATOM 784 O O . SER A 1 101 ? 3.753 9.829 25.045 1.00 60.44 101 SER A O 1
ATOM 786 N N . HIS A 1 102 ? 4.479 7.758 24.603 1.00 64.06 102 HIS A N 1
ATOM 787 C CA . HIS A 1 102 ? 5.733 7.883 25.361 1.00 64.06 102 HIS A CA 1
ATOM 788 C C . HIS A 1 102 ? 6.953 8.257 24.514 1.00 64.06 102 HIS A C 1
ATOM 790 O O . HIS A 1 102 ? 8.028 8.483 25.069 1.00 64.06 102 HIS A O 1
ATOM 796 N N . LYS A 1 103 ? 6.824 8.317 23.183 1.00 69.56 103 LYS A N 1
ATOM 797 C CA . LYS A 1 103 ? 7.947 8.681 22.313 1.00 69.56 103 LYS A CA 1
ATOM 798 C C . LYS A 1 103 ? 7.897 10.176 21.994 1.00 69.56 103 LYS A C 1
ATOM 800 O O . LYS A 1 103 ? 6.866 10.617 21.486 1.00 69.56 103 LYS A O 1
ATOM 805 N N . PRO A 1 104 ? 8.986 10.936 22.230 1.00 80.62 104 PRO A N 1
ATOM 806 C CA . PRO A 1 104 ? 9.073 12.337 21.827 1.00 80.62 104 PRO A CA 1
ATOM 807 C C . PRO A 1 104 ? 8.717 12.508 20.345 1.00 80.62 104 PRO A C 1
ATOM 809 O O . PRO A 1 104 ? 9.037 11.632 19.530 1.00 80.62 104 PRO A O 1
ATOM 812 N N . LYS A 1 105 ? 8.060 13.618 19.984 1.00 78.50 105 LYS A N 1
ATOM 813 C CA . LYS A 1 105 ? 7.627 13.886 18.598 1.00 78.50 105 LYS A CA 1
ATOM 814 C C . LYS A 1 105 ? 8.803 13.827 17.621 1.00 78.50 105 LYS A C 1
ATOM 816 O O . LYS A 1 105 ? 8.656 13.338 16.506 1.00 78.50 105 LYS A O 1
ATOM 821 N N . GLU A 1 106 ? 9.988 14.219 18.071 1.00 83.25 106 GLU A N 1
ATOM 822 C CA . GLU A 1 106 ? 11.234 14.201 17.308 1.00 83.25 106 GLU A CA 1
ATOM 823 C C . GLU A 1 106 ? 11.656 12.770 16.942 1.00 83.25 106 GLU A C 1
ATOM 825 O O . GLU A 1 106 ? 12.163 12.523 15.849 1.00 83.25 106 GLU A O 1
ATOM 830 N N . VAL A 1 107 ? 11.428 11.797 17.832 1.00 84.25 107 VAL A N 1
ATOM 831 C CA . VAL A 1 107 ? 11.731 10.378 17.574 1.00 84.25 107 VAL A CA 1
ATOM 832 C C . VAL A 1 107 ? 10.770 9.809 16.535 1.00 84.25 107 VAL A C 1
ATOM 834 O O . VAL A 1 107 ? 11.193 9.059 15.657 1.00 84.25 107 VAL A O 1
ATOM 837 N N . GLN A 1 108 ? 9.494 10.187 16.609 1.00 76.56 108 GLN A N 1
ATOM 838 C CA . GLN A 1 108 ? 8.482 9.767 15.638 1.00 76.56 108 GLN A CA 1
ATOM 839 C C . GLN A 1 108 ? 8.783 10.345 14.250 1.00 76.56 108 GLN A C 1
ATOM 841 O O . GLN A 1 108 ? 8.806 9.604 13.273 1.00 76.56 108 GLN A O 1
ATOM 846 N N . GLN A 1 109 ? 9.128 11.634 14.177 1.00 80.06 109 GLN A N 1
ATOM 847 C CA . GLN A 1 109 ? 9.532 12.295 12.933 1.00 80.06 109 GLN A CA 1
ATOM 848 C C . GLN A 1 109 ? 10.791 11.670 12.325 1.00 80.06 109 GLN A C 1
ATOM 850 O O . GLN A 1 109 ? 10.837 11.435 11.121 1.00 80.06 109 GLN A O 1
ATOM 855 N N . ARG A 1 110 ? 11.801 11.341 13.142 1.00 84.69 110 ARG A N 1
ATOM 856 C CA . ARG A 1 110 ? 13.005 10.639 12.668 1.00 84.69 110 ARG A CA 1
ATOM 857 C C . ARG A 1 110 ? 12.686 9.249 12.127 1.00 84.69 110 ARG A C 1
ATOM 859 O O . ARG A 1 110 ? 13.243 8.871 11.102 1.00 84.69 110 ARG A O 1
ATOM 866 N N . ALA A 1 111 ? 11.808 8.501 12.793 1.00 83.50 111 ALA A N 1
ATOM 867 C CA . ALA A 1 111 ? 11.391 7.177 12.338 1.00 83.50 111 ALA A CA 1
ATOM 868 C C . ALA A 1 111 ? 10.603 7.252 11.021 1.00 83.50 111 ALA A C 1
ATOM 870 O O . ALA A 1 111 ? 10.892 6.489 10.104 1.00 83.50 111 ALA A O 1
ATOM 871 N N . LEU A 1 112 ? 9.675 8.205 10.899 1.00 83.62 112 LEU A N 1
ATOM 872 C CA . LEU A 1 112 ? 8.923 8.455 9.667 1.00 83.62 112 LEU A CA 1
ATOM 873 C C . LEU A 1 112 ? 9.855 8.858 8.517 1.00 83.62 112 LEU A C 1
ATOM 875 O O . LEU A 1 112 ? 9.789 8.287 7.433 1.00 83.62 112 LEU A O 1
ATOM 879 N N . HIS A 1 113 ? 10.782 9.783 8.775 1.00 86.00 113 HIS A N 1
ATOM 880 C CA . HIS A 1 113 ? 11.789 10.192 7.800 1.00 86.00 113 HIS A CA 1
ATOM 881 C C . HIS A 1 113 ? 12.694 9.023 7.385 1.00 86.00 113 HIS A C 1
ATOM 883 O O . HIS A 1 113 ? 13.045 8.897 6.216 1.00 86.00 113 HIS A O 1
ATOM 889 N N . ALA A 1 114 ? 13.074 8.148 8.321 1.00 87.81 114 ALA A N 1
ATOM 890 C CA . ALA A 1 114 ? 13.859 6.956 8.012 1.00 87.81 114 ALA A CA 1
ATOM 891 C C . ALA A 1 114 ? 13.072 5.950 7.157 1.00 87.81 114 ALA A C 1
ATOM 893 O O . ALA A 1 114 ? 13.631 5.415 6.203 1.00 87.81 114 ALA A O 1
ATOM 894 N N . LEU A 1 115 ? 11.787 5.737 7.466 1.00 87.31 115 LEU A N 1
ATOM 895 C CA . LEU A 1 115 ? 10.891 4.850 6.721 1.00 87.31 115 LEU A CA 1
ATOM 896 C C . LEU A 1 115 ? 10.691 5.328 5.277 1.00 87.31 115 LEU A C 1
ATOM 898 O O . LEU A 1 115 ? 10.752 4.528 4.352 1.00 87.31 115 LEU A O 1
ATOM 902 N N . LEU A 1 116 ? 10.489 6.634 5.088 1.00 88.81 116 LEU A N 1
ATOM 903 C CA . LEU A 1 116 ? 10.160 7.226 3.791 1.00 88.81 116 LEU A CA 1
ATOM 904 C C . LEU A 1 116 ? 11.372 7.751 3.011 1.00 88.81 116 LEU A C 1
ATOM 906 O O . LEU A 1 116 ? 11.199 8.332 1.946 1.00 88.81 116 LEU A O 1
ATOM 910 N N . LYS A 1 117 ? 12.604 7.551 3.498 1.00 85.31 117 LYS A N 1
ATOM 911 C CA . LYS A 1 117 ? 13.818 8.190 2.952 1.00 85.31 117 LYS A CA 1
ATOM 912 C C . LYS A 1 117 ? 14.011 8.005 1.439 1.00 85.31 117 LYS A C 1
ATOM 914 O O . LYS A 1 117 ? 14.576 8.878 0.788 1.00 85.31 117 LYS A O 1
ATOM 919 N N . LYS A 1 118 ? 13.597 6.858 0.894 1.00 84.62 118 LYS A N 1
ATOM 920 C CA . LYS A 1 118 ? 13.670 6.531 -0.542 1.00 84.62 118 LYS A CA 1
ATOM 921 C C . LYS A 1 118 ? 12.289 6.436 -1.200 1.00 84.62 118 LYS A C 1
ATOM 923 O O . LYS A 1 118 ? 12.188 6.047 -2.359 1.00 84.62 118 LYS A O 1
ATOM 928 N N . CYS A 1 119 ? 11.231 6.737 -0.455 1.00 86.31 119 CYS A N 1
ATOM 929 C CA . CYS A 1 119 ? 9.868 6.613 -0.931 1.00 86.31 119 CYS A CA 1
ATOM 930 C C . CYS A 1 119 ? 9.411 7.934 -1.561 1.00 86.31 119 CYS A C 1
ATOM 932 O O . CYS A 1 119 ? 9.736 9.009 -1.055 1.00 86.31 119 CYS A O 1
ATOM 934 N N . PRO A 1 120 ? 8.613 7.868 -2.635 1.00 88.94 120 PRO A N 1
ATOM 935 C CA . PRO A 1 120 ? 7.867 9.010 -3.141 1.00 88.94 120 PRO A CA 1
ATOM 936 C C . PRO A 1 120 ? 7.114 9.774 -2.035 1.00 88.94 120 PRO A C 1
ATOM 938 O O . PRO A 1 120 ? 6.559 9.139 -1.130 1.00 88.94 120 PRO A O 1
ATOM 941 N N . PRO A 1 121 ? 7.018 11.116 -2.116 1.00 88.12 121 PRO A N 1
ATOM 942 C CA . PRO A 1 121 ? 6.352 11.929 -1.092 1.00 88.12 121 PRO A CA 1
ATOM 943 C C . PRO A 1 121 ? 4.871 11.567 -0.918 1.00 88.12 121 PRO A C 1
ATOM 945 O O . PRO A 1 121 ? 4.340 11.685 0.184 1.00 88.12 121 PRO A O 1
ATOM 948 N N . ILE A 1 122 ? 4.243 11.016 -1.961 1.00 91.19 122 ILE A N 1
ATOM 949 C CA . ILE A 1 122 ? 2.866 10.514 -1.924 1.00 91.1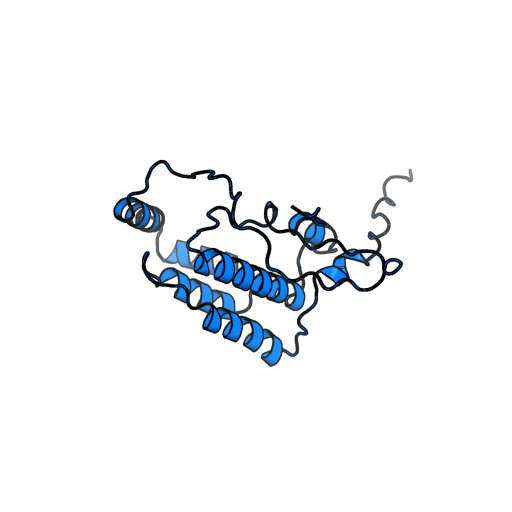9 122 ILE A CA 1
ATOM 950 C C . ILE A 1 122 ? 2.614 9.477 -0.816 1.00 91.19 122 ILE A C 1
ATOM 952 O O . ILE A 1 122 ? 1.512 9.404 -0.280 1.00 91.19 122 ILE A O 1
ATOM 956 N N . PHE A 1 123 ? 3.625 8.699 -0.411 1.00 92.56 123 PHE A N 1
ATOM 957 C CA . PHE A 1 123 ? 3.471 7.739 0.683 1.00 92.56 123 PHE A CA 1
ATOM 958 C C . PHE A 1 123 ? 3.301 8.432 2.037 1.00 92.56 123 PHE A C 1
ATOM 960 O O . PHE A 1 123 ? 2.592 7.913 2.894 1.00 92.56 123 PHE A O 1
ATOM 967 N N . ASN A 1 124 ? 3.895 9.615 2.224 1.00 90.88 124 ASN A N 1
ATOM 968 C CA . ASN A 1 124 ? 3.664 10.420 3.421 1.00 90.88 124 ASN A CA 1
ATOM 969 C C . ASN A 1 124 ? 2.211 10.903 3.485 1.00 90.88 124 ASN A C 1
ATOM 971 O O . ASN A 1 124 ? 1.583 10.833 4.534 1.00 90.88 124 ASN A O 1
ATOM 975 N N . GLU A 1 125 ? 1.667 11.354 2.354 1.00 90.75 125 GLU A N 1
ATOM 976 C CA . GLU A 1 125 ? 0.277 11.814 2.263 1.00 90.75 125 GLU A CA 1
ATOM 977 C C . GLU A 1 125 ? -0.708 10.682 2.571 1.00 90.75 125 GLU A C 1
ATOM 979 O O . GLU A 1 125 ? -1.639 10.867 3.353 1.00 90.75 125 GLU A O 1
ATOM 984 N N . ILE A 1 126 ? -0.468 9.487 2.022 1.00 92.62 126 ILE A N 1
ATOM 985 C CA . ILE A 1 126 ? -1.287 8.299 2.296 1.00 92.62 126 ILE A CA 1
ATOM 986 C C . ILE A 1 126 ? -1.194 7.891 3.774 1.00 92.62 126 ILE A C 1
ATOM 988 O O . ILE A 1 126 ? -2.211 7.550 4.377 1.00 92.62 126 ILE A O 1
ATOM 992 N N . LEU A 1 127 ? 0.000 7.932 4.376 1.00 89.44 127 LEU A N 1
ATOM 993 C CA . LEU A 1 127 ? 0.182 7.616 5.796 1.00 89.44 127 LEU A CA 1
ATOM 994 C C . LEU A 1 127 ? -0.571 8.593 6.699 1.00 89.44 127 LEU A C 1
ATOM 996 O O . LEU A 1 127 ? -1.296 8.147 7.582 1.00 89.44 127 LEU A O 1
ATOM 1000 N N . LEU A 1 128 ? -0.453 9.898 6.442 1.00 86.38 128 LEU A N 1
ATOM 1001 C CA . LEU A 1 128 ? -1.188 10.920 7.188 1.00 86.38 128 LEU A CA 1
ATOM 1002 C C . LEU A 1 128 ? -2.699 10.732 7.041 1.00 86.38 128 LEU A C 1
ATOM 1004 O O . LEU A 1 128 ? -3.420 10.759 8.033 1.00 86.38 128 LEU A O 1
ATOM 1008 N N . HIS A 1 129 ? -3.171 10.455 5.823 1.00 87.12 129 HIS A N 1
ATOM 1009 C CA . HIS A 1 129 ? -4.583 10.175 5.600 1.00 87.12 129 HIS A CA 1
ATOM 1010 C C . HIS A 1 129 ? -5.069 8.954 6.399 1.00 87.12 129 HIS A C 1
ATOM 1012 O O . HIS A 1 129 ? -6.151 9.001 6.978 1.00 87.12 129 HIS A O 1
ATOM 1018 N N . ASN A 1 130 ? -4.273 7.882 6.457 1.00 86.81 130 ASN A N 1
ATOM 1019 C CA . ASN A 1 130 ? -4.611 6.676 7.212 1.00 86.81 130 ASN A CA 1
ATOM 1020 C C . ASN A 1 130 ? -4.578 6.889 8.733 1.00 86.81 130 ASN A C 1
ATOM 1022 O O . ASN A 1 130 ? -5.378 6.280 9.441 1.00 86.81 130 ASN A O 1
ATOM 1026 N N . ASP A 1 131 ? -3.666 7.723 9.234 1.00 83.44 131 ASP A N 1
ATOM 1027 C CA . ASP A 1 131 ? -3.567 8.049 10.662 1.00 83.44 131 ASP A CA 1
ATOM 1028 C C . ASP A 1 131 ? -4.752 8.898 11.149 1.00 83.44 131 ASP A C 1
ATOM 1030 O O . ASP A 1 131 ? -5.138 8.797 12.318 1.00 83.44 131 ASP A O 1
ATOM 1034 N N . ASP A 1 132 ? -5.359 9.680 10.253 1.00 81.88 132 ASP A N 1
ATOM 1035 C CA . ASP A 1 132 ? -6.539 10.498 10.542 1.00 81.88 132 ASP A CA 1
ATOM 1036 C C . ASP A 1 132 ? -7.859 9.701 10.534 1.00 81.88 132 ASP A C 1
ATOM 1038 O O . ASP A 1 132 ? -8.870 10.203 11.027 1.00 81.88 132 ASP A O 1
ATOM 1042 N N . LEU A 1 133 ? -7.872 8.463 10.019 1.00 80.38 133 LEU A N 1
ATOM 1043 C CA . LEU A 1 133 ? -9.088 7.645 9.952 1.00 80.38 133 LEU A CA 1
ATOM 1044 C C . LEU A 1 133 ? -9.533 7.152 11.336 1.00 80.38 133 LEU A C 1
ATOM 1046 O O . LEU A 1 133 ? -8.789 6.515 12.092 1.00 80.38 133 LEU A O 1
ATOM 1050 N N . ALA A 1 134 ? -10.812 7.360 11.639 1.00 76.69 134 ALA A N 1
ATOM 1051 C CA . ALA A 1 134 ? -11.473 6.714 12.761 1.00 76.69 134 ALA A CA 1
ATOM 1052 C C . ALA A 1 134 ? -11.772 5.234 12.465 1.00 76.69 134 ALA A C 1
ATOM 1054 O O . ALA A 1 134 ? -11.836 4.787 11.325 1.00 76.69 134 ALA A O 1
ATOM 1055 N N . PHE A 1 135 ? -12.018 4.456 13.524 1.00 75.31 135 PHE A N 1
ATOM 1056 C CA . PHE A 1 135 ? -12.254 3.010 13.412 1.00 75.31 135 PHE A CA 1
ATOM 1057 C C . PHE A 1 135 ? -13.453 2.636 12.517 1.00 75.31 135 PHE A C 1
ATOM 1059 O O . PHE A 1 135 ? -13.403 1.611 11.846 1.00 75.31 135 PHE A O 1
ATOM 1066 N N . TYR A 1 136 ? -14.511 3.452 12.502 1.00 76.44 136 TYR A N 1
ATOM 1067 C CA . TYR A 1 136 ? -15.728 3.203 11.712 1.00 76.44 136 TYR A CA 1
ATOM 1068 C C . TYR A 1 136 ? -15.710 3.881 10.337 1.00 76.44 136 TYR A C 1
ATOM 1070 O O . TYR A 1 136 ? -16.666 3.743 9.575 1.00 76.44 136 TYR A O 1
ATOM 1078 N N . GLU A 1 137 ? -14.674 4.667 10.037 1.00 79.88 137 GLU A N 1
ATOM 1079 C CA . GLU A 1 137 ? -14.568 5.346 8.752 1.00 79.88 137 GLU A CA 1
ATOM 1080 C C . GLU A 1 137 ? -14.049 4.386 7.688 1.00 79.88 137 GLU A C 1
ATOM 1082 O O . GLU A 1 137 ? -13.145 3.582 7.920 1.00 79.88 137 GLU A O 1
ATOM 1087 N N . GLN A 1 138 ? -14.632 4.479 6.495 1.00 81.75 138 GLN A N 1
ATOM 1088 C CA . GLN A 1 138 ? -14.151 3.714 5.357 1.00 81.75 138 GLN A CA 1
ATOM 1089 C C . GLN A 1 138 ? -12.877 4.364 4.801 1.00 81.75 138 GLN A C 1
ATOM 1091 O O . GLN A 1 138 ? -12.853 5.585 4.610 1.00 81.75 138 GLN A O 1
ATOM 1096 N N . PRO A 1 139 ? -11.829 3.578 4.500 1.00 90.38 139 PRO A N 1
ATOM 1097 C CA . PRO A 1 139 ? -10.661 4.095 3.800 1.00 90.38 139 PRO A CA 1
ATOM 1098 C C . PRO A 1 139 ? -11.046 4.668 2.433 1.00 90.38 139 PRO A C 1
ATOM 1100 O O . PRO A 1 139 ? -11.890 4.109 1.731 1.00 90.38 139 PRO A O 1
ATOM 1103 N N . LYS A 1 140 ? -10.400 5.761 2.016 1.00 92.81 140 LYS A N 1
ATOM 1104 C CA . LYS A 1 140 ? -10.646 6.383 0.705 1.00 92.81 140 LYS A CA 1
ATOM 1105 C C . LYS A 1 140 ? -9.868 5.663 -0.400 1.00 92.81 140 LYS A C 1
ATOM 1107 O O . LYS A 1 140 ? -8.891 6.199 -0.922 1.00 92.81 140 LYS A O 1
ATOM 1112 N N . TYR A 1 141 ? -10.284 4.446 -0.748 1.00 94.31 141 TYR A N 1
ATOM 1113 C CA . TYR A 1 141 ? -9.601 3.600 -1.739 1.00 94.31 141 TYR A CA 1
ATOM 1114 C C . TYR A 1 141 ? -9.366 4.311 -3.074 1.00 94.31 141 TYR A C 1
ATOM 1116 O O . TYR A 1 141 ? -8.259 4.278 -3.602 1.00 94.31 141 TYR A O 1
ATOM 1124 N N . GLU A 1 142 ? -10.385 4.994 -3.591 1.00 95.12 142 GLU A N 1
ATOM 1125 C CA . GLU A 1 142 ? -10.336 5.700 -4.873 1.00 95.12 142 GLU A CA 1
ATOM 1126 C C . GLU A 1 142 ? -9.289 6.814 -4.857 1.00 95.12 142 GLU A C 1
ATOM 1128 O O . GLU A 1 142 ? -8.561 7.007 -5.827 1.00 95.12 142 GLU A O 1
ATOM 1133 N N . TRP A 1 143 ? -9.188 7.535 -3.739 1.00 96.25 143 TRP A N 1
ATOM 1134 C CA . TRP A 1 143 ? -8.199 8.595 -3.579 1.00 96.25 143 TRP A CA 1
ATOM 1135 C C . TRP A 1 143 ? -6.779 8.027 -3.496 1.00 96.25 143 TRP A C 1
ATOM 1137 O O . TRP A 1 143 ? -5.886 8.545 -4.163 1.00 96.25 143 TRP A O 1
ATOM 1147 N N . ILE A 1 144 ? -6.568 6.944 -2.738 1.00 96.25 144 ILE A N 1
ATOM 1148 C CA . ILE A 1 144 ? -5.251 6.293 -2.638 1.00 96.25 144 ILE A CA 1
ATOM 1149 C C . ILE A 1 144 ? -4.799 5.812 -4.024 1.00 96.25 144 ILE A C 1
ATOM 1151 O O . ILE A 1 144 ? -3.659 6.057 -4.418 1.00 96.25 144 ILE A O 1
ATOM 1155 N N . GLU A 1 145 ? -5.689 5.177 -4.792 1.00 95.19 145 GLU A N 1
ATOM 1156 C CA . GLU A 1 145 ? -5.389 4.749 -6.161 1.00 95.19 145 GLU A CA 1
ATOM 1157 C C . GLU A 1 145 ? -5.051 5.936 -7.073 1.00 95.19 145 GLU A C 1
ATOM 1159 O O . GLU A 1 145 ? -4.062 5.881 -7.808 1.00 95.19 145 GLU A O 1
ATOM 1164 N N . LEU A 1 146 ? -5.831 7.021 -7.003 1.00 95.94 146 LEU A N 1
ATOM 1165 C CA . LEU A 1 146 ? -5.593 8.238 -7.780 1.00 95.94 146 LEU A CA 1
ATOM 1166 C C . LEU A 1 146 ? -4.204 8.824 -7.492 1.00 95.94 146 LEU A C 1
ATOM 1168 O O . LEU A 1 146 ? -3.485 9.176 -8.423 1.00 95.94 146 LEU A O 1
ATOM 1172 N N . VAL A 1 147 ? -3.813 8.905 -6.219 1.00 96.25 147 VAL A N 1
ATOM 1173 C CA . VAL A 1 147 ? -2.505 9.423 -5.794 1.00 96.25 147 VAL A CA 1
ATOM 1174 C C . VAL A 1 147 ? -1.365 8.536 -6.305 1.00 96.25 147 VAL A C 1
ATOM 1176 O O . VAL A 1 147 ? -0.382 9.043 -6.850 1.00 96.25 147 VAL A O 1
ATOM 1179 N N . LEU A 1 148 ? -1.508 7.211 -6.192 1.00 95.12 148 LEU A N 1
ATOM 1180 C CA . LEU A 1 148 ? -0.515 6.243 -6.672 1.00 95.12 148 LEU A CA 1
ATOM 1181 C C . LEU A 1 148 ? -0.332 6.316 -8.196 1.00 95.12 148 LEU A C 1
ATOM 1183 O O . LEU A 1 148 ? 0.794 6.449 -8.680 1.00 95.12 148 LEU A O 1
ATOM 1187 N N . ARG A 1 149 ? -1.430 6.275 -8.960 1.00 94.94 149 ARG A N 1
ATOM 1188 C CA . ARG A 1 149 ? -1.395 6.371 -10.430 1.00 94.94 149 ARG A CA 1
ATOM 1189 C C . ARG A 1 149 ? -0.940 7.752 -10.900 1.00 94.94 149 ARG A C 1
ATOM 1191 O O . ARG A 1 149 ? -0.176 7.848 -11.857 1.00 94.94 149 ARG A O 1
ATOM 1198 N N . GLY A 1 150 ? -1.359 8.811 -10.210 1.00 95.50 150 GLY A N 1
ATOM 1199 C CA . GLY A 1 150 ? -0.945 10.183 -10.489 1.00 95.50 150 GLY A CA 1
ATOM 1200 C C . GLY A 1 150 ? 0.568 10.364 -10.379 1.00 95.50 150 GLY A C 1
ATOM 1201 O O . GLY A 1 150 ? 1.167 11.001 -11.242 1.00 95.50 150 GLY A O 1
ATOM 1202 N N . TYR A 1 151 ? 1.206 9.737 -9.385 1.00 95.44 151 TYR A N 1
ATOM 1203 C CA . TYR A 1 151 ? 2.664 9.744 -9.267 1.00 95.44 151 TYR A CA 1
ATOM 1204 C C . TYR A 1 151 ? 3.357 9.045 -10.442 1.00 95.44 151 TYR A C 1
ATOM 1206 O O . TYR A 1 151 ? 4.328 9.585 -10.971 1.00 95.44 151 TYR A O 1
ATOM 1214 N N . LEU A 1 152 ? 2.862 7.879 -10.871 1.00 93.19 152 LEU A N 1
ATOM 1215 C CA . LEU A 1 152 ? 3.422 7.164 -12.023 1.00 93.19 152 LEU A CA 1
ATOM 1216 C C . LEU A 1 152 ? 3.375 8.025 -13.291 1.00 93.19 152 LEU A C 1
ATOM 1218 O O . LEU A 1 152 ? 4.397 8.208 -13.947 1.00 93.19 152 LEU A O 1
ATOM 1222 N N . ILE A 1 153 ? 2.214 8.623 -13.574 1.00 94.75 153 ILE A N 1
ATOM 1223 C CA . ILE A 1 153 ? 2.004 9.488 -14.744 1.00 94.75 153 ILE A CA 1
ATOM 1224 C C . ILE A 1 153 ? 2.906 10.725 -14.680 1.00 94.75 153 ILE A C 1
ATOM 1226 O O . ILE A 1 153 ? 3.563 11.060 -15.661 1.00 94.75 153 ILE A O 1
ATOM 1230 N N . ALA A 1 154 ? 2.972 11.395 -13.527 1.00 95.00 154 ALA A N 1
ATOM 1231 C CA . ALA A 1 154 ? 3.747 12.625 -13.369 1.00 95.00 154 ALA A CA 1
ATOM 1232 C C . ALA A 1 154 ? 5.265 12.427 -13.531 1.00 95.00 154 ALA A C 1
ATOM 1234 O O . ALA A 1 154 ? 5.973 13.393 -13.803 1.00 95.00 154 ALA A O 1
ATOM 1235 N N . ASN A 1 155 ? 5.763 11.200 -13.353 1.00 94.19 155 ASN A N 1
ATOM 1236 C CA . ASN A 1 155 ? 7.187 10.875 -13.435 1.00 94.19 155 ASN A CA 1
ATOM 1237 C C . ASN A 1 155 ? 7.540 10.019 -14.663 1.00 94.19 155 ASN A C 1
ATOM 1239 O O . ASN A 1 155 ? 8.664 9.529 -14.737 1.00 94.19 155 ASN A O 1
ATOM 1243 N N . ASP A 1 156 ? 6.599 9.825 -15.596 1.00 94.62 156 ASP A N 1
ATOM 1244 C CA . ASP A 1 156 ? 6.769 8.966 -16.780 1.00 94.62 156 ASP A CA 1
ATOM 1245 C C . ASP A 1 156 ? 7.235 7.539 -16.421 1.00 94.62 156 ASP A C 1
ATOM 1247 O O . ASP A 1 156 ? 8.072 6.922 -17.081 1.00 94.62 156 ASP A O 1
ATOM 1251 N N . ILE A 1 157 ? 6.715 7.012 -15.306 1.00 91.50 157 ILE A N 1
ATOM 1252 C CA . ILE A 1 157 ? 7.040 5.671 -14.821 1.00 91.50 157 ILE A CA 1
ATOM 1253 C C . ILE A 1 157 ? 5.943 4.720 -15.303 1.00 91.50 157 ILE A C 1
ATOM 1255 O O . ILE A 1 157 ? 4.796 4.848 -14.867 1.00 91.50 157 ILE A O 1
ATOM 1259 N N . PRO A 1 158 ? 6.260 3.729 -16.152 1.00 87.25 158 PRO A N 1
ATOM 1260 C CA . PRO A 1 158 ? 5.276 2.736 -16.548 1.00 87.25 158 PRO A CA 1
ATOM 1261 C C . PRO A 1 158 ? 4.892 1.858 -15.352 1.00 87.25 158 PRO A C 1
ATOM 1263 O O . PRO A 1 158 ? 5.746 1.410 -14.584 1.00 87.25 158 PRO A O 1
ATOM 1266 N N . GLU A 1 159 ? 3.600 1.565 -15.215 1.00 85.56 159 GLU A N 1
ATOM 1267 C CA . GLU A 1 159 ? 3.134 0.524 -14.300 1.00 85.56 159 GLU A CA 1
ATOM 1268 C C . GLU A 1 159 ? 3.599 -0.838 -14.834 1.00 85.56 159 GLU A C 1
ATOM 1270 O O . GLU A 1 159 ? 3.168 -1.285 -15.898 1.00 85.56 159 GLU A O 1
ATOM 1275 N N . THR A 1 160 ? 4.527 -1.487 -14.129 1.00 78.44 160 THR A N 1
ATOM 1276 C CA . THR A 1 160 ? 5.141 -2.735 -14.594 1.00 78.44 160 THR A CA 1
ATOM 1277 C C . THR A 1 160 ? 4.546 -3.954 -13.888 1.00 78.44 160 THR A C 1
ATOM 1279 O O . THR A 1 160 ? 4.592 -4.023 -12.656 1.00 78.44 160 THR A O 1
ATOM 1282 N N . PRO A 1 161 ? 4.058 -4.967 -14.631 1.00 67.31 161 PRO A N 1
ATOM 1283 C CA . PRO A 1 161 ? 3.589 -6.215 -14.040 1.00 67.31 161 PRO A CA 1
ATOM 1284 C C . PRO A 1 161 ? 4.696 -6.940 -13.265 1.00 67.31 161 PRO A C 1
ATOM 1286 O O . PRO A 1 161 ? 5.846 -7.009 -13.710 1.00 67.31 161 PRO A O 1
ATOM 1289 N N . CYS A 1 162 ? 4.335 -7.596 -12.158 1.00 63.09 162 CYS A N 1
ATOM 1290 C CA . CYS A 1 162 ? 5.242 -8.501 -11.441 1.00 63.09 162 CYS A CA 1
ATOM 1291 C C . CYS A 1 162 ? 5.734 -9.668 -12.314 1.00 63.09 162 CYS A C 1
ATOM 1293 O O . CYS A 1 162 ? 6.772 -10.260 -12.024 1.00 63.09 162 CYS A O 1
ATOM 1295 N N . GLU A 1 163 ? 5.021 -9.981 -13.399 1.00 55.06 163 GLU A N 1
ATOM 1296 C CA . GLU A 1 163 ? 5.344 -11.057 -14.340 1.00 55.06 163 GLU A CA 1
ATOM 1297 C C . GLU A 1 163 ? 6.717 -10.895 -15.009 1.00 55.06 163 GLU A C 1
ATOM 1299 O O . GLU A 1 163 ? 7.413 -11.882 -15.258 1.00 55.06 163 GLU A O 1
ATOM 1304 N N . GLY A 1 164 ? 7.173 -9.654 -15.215 1.00 53.19 164 GLY A N 1
ATOM 1305 C CA . GLY A 1 164 ? 8.503 -9.367 -15.764 1.00 53.19 164 GLY A CA 1
ATOM 1306 C C . GLY A 1 164 ? 9.664 -9.848 -14.879 1.00 53.19 164 GLY A C 1
ATOM 1307 O O . GLY A 1 164 ? 10.786 -9.995 -15.362 1.00 53.19 164 GLY A O 1
ATOM 1308 N N . LEU A 1 165 ? 9.404 -10.142 -13.598 1.00 55.47 165 LEU A N 1
ATOM 1309 C CA . LEU A 1 165 ? 10.372 -10.728 -12.660 1.00 55.47 165 LEU A CA 1
ATOM 1310 C C . LEU A 1 165 ? 10.433 -12.263 -12.733 1.00 55.47 165 LEU A C 1
ATOM 1312 O O . LEU A 1 165 ? 11.369 -12.872 -12.217 1.00 55.47 165 LEU A O 1
ATOM 1316 N N . ILE A 1 166 ? 9.449 -12.896 -13.375 1.00 54.47 166 ILE A N 1
ATOM 1317 C CA . ILE A 1 166 ? 9.353 -14.356 -13.510 1.00 54.47 166 ILE A CA 1
ATOM 1318 C C . ILE A 1 166 ? 10.245 -14.846 -14.658 1.00 54.47 166 ILE A C 1
ATOM 1320 O O . ILE A 1 166 ? 10.837 -15.919 -14.562 1.00 54.47 166 ILE A O 1
ATOM 1324 N N . SER A 1 167 ? 10.385 -14.025 -15.703 1.00 49.59 167 SER A N 1
ATOM 1325 C CA . SER A 1 167 ? 11.095 -14.367 -16.945 1.00 49.59 167 SER A CA 1
ATOM 1326 C C . SER A 1 167 ? 12.584 -14.004 -16.947 1.00 49.59 167 SER A C 1
ATOM 1328 O O . SER A 1 167 ? 13.284 -14.311 -17.911 1.00 49.59 167 SER A O 1
ATOM 1330 N N . ARG A 1 168 ? 13.099 -13.345 -15.897 1.00 49.59 168 ARG A N 1
ATOM 1331 C CA . ARG A 1 168 ? 14.538 -13.064 -15.804 1.00 49.59 168 ARG A CA 1
ATOM 1332 C C . ARG A 1 168 ? 15.287 -14.336 -15.383 1.00 49.59 168 ARG A C 1
ATOM 1334 O O . ARG A 1 168 ? 14.948 -14.902 -14.337 1.00 49.59 168 ARG A O 1
ATOM 1341 N N . PRO A 1 169 ? 16.294 -14.791 -16.155 1.00 44.94 169 PRO A N 1
ATOM 1342 C CA . PRO A 1 169 ? 17.179 -15.850 -15.692 1.00 44.94 169 PRO A CA 1
ATOM 1343 C C . PRO A 1 169 ? 17.842 -15.404 -14.386 1.00 44.94 169 PRO A C 1
ATOM 1345 O O . PRO A 1 169 ? 18.126 -14.216 -14.203 1.00 44.94 169 PRO A O 1
ATOM 1348 N N . LEU A 1 170 ? 18.048 -16.351 -13.465 1.00 47.03 170 LEU A N 1
ATOM 1349 C CA . LEU A 1 170 ? 18.843 -16.100 -12.264 1.00 47.03 170 LEU A CA 1
ATOM 1350 C C . LEU A 1 170 ? 20.182 -15.487 -12.706 1.00 47.03 170 LEU A C 1
ATOM 1352 O O . LEU A 1 170 ? 20.736 -15.960 -13.704 1.00 47.03 170 LEU A O 1
ATOM 1356 N N . PRO A 1 171 ? 20.699 -14.451 -12.019 1.00 45.19 171 PRO A N 1
ATOM 1357 C CA . PRO A 1 171 ? 22.063 -14.025 -12.270 1.00 45.19 171 PRO A CA 1
ATOM 1358 C C . PRO A 1 171 ? 22.952 -15.257 -12.102 1.00 45.19 171 PRO A C 1
ATOM 1360 O O . PRO A 1 171 ? 22.922 -15.892 -11.048 1.00 45.19 171 PRO A O 1
ATOM 1363 N N . LEU A 1 172 ? 23.654 -15.636 -13.173 1.00 43.94 172 LEU A N 1
ATOM 1364 C CA . LEU A 1 172 ? 24.646 -16.703 -13.151 1.00 43.94 172 LEU A CA 1
ATOM 1365 C C . LEU A 1 172 ? 25.669 -16.344 -12.075 1.00 43.94 172 LEU A C 1
ATOM 1367 O O . LEU A 1 172 ? 26.431 -15.396 -12.232 1.00 43.94 172 LEU A O 1
ATOM 1371 N N . ASP A 1 173 ? 25.566 -17.058 -10.961 1.00 39.62 173 ASP A N 1
ATOM 1372 C CA . ASP A 1 173 ? 26.507 -17.210 -9.867 1.00 39.62 173 ASP A CA 1
ATOM 1373 C C . ASP A 1 173 ? 27.632 -16.170 -9.748 1.00 39.62 173 ASP A C 1
ATOM 1375 O O . ASP A 1 173 ? 28.664 -16.230 -10.415 1.00 39.62 173 ASP A O 1
ATOM 1379 N N . SER A 1 174 ? 27.540 -15.366 -8.686 1.00 43.09 174 SER A N 1
ATOM 1380 C CA . SER A 1 174 ? 28.708 -14.841 -7.967 1.00 43.09 174 SER A CA 1
ATOM 1381 C C . SER A 1 174 ? 29.446 -15.960 -7.193 1.00 43.09 174 SER A C 1
ATOM 1383 O O . SER A 1 174 ? 29.897 -15.751 -6.069 1.00 43.09 174 SER A O 1
ATOM 1385 N N . ALA A 1 175 ? 29.571 -17.157 -7.781 1.00 41.75 175 ALA A N 1
ATOM 1386 C CA . ALA A 1 175 ? 30.305 -18.312 -7.250 1.00 41.75 175 ALA A CA 1
ATOM 1387 C C . ALA A 1 175 ? 31.617 -18.560 -8.018 1.00 41.75 175 ALA A C 1
ATOM 1389 O O . ALA A 1 175 ? 32.079 -19.691 -8.149 1.00 41.75 175 ALA A O 1
ATOM 1390 N N . ALA A 1 176 ? 32.246 -17.493 -8.515 1.00 44.19 176 ALA A N 1
ATOM 1391 C CA . ALA A 1 176 ? 33.556 -17.536 -9.159 1.00 44.19 176 ALA A CA 1
ATOM 1392 C C . ALA A 1 176 ? 34.577 -16.639 -8.435 1.00 44.19 176 ALA A C 1
ATOM 1394 O O . ALA A 1 176 ? 35.221 -15.800 -9.053 1.00 44.19 176 ALA A O 1
ATOM 1395 N N . SER A 1 177 ? 34.745 -16.805 -7.118 1.00 39.91 177 SER A N 1
ATOM 1396 C CA . SER A 1 177 ? 35.940 -16.292 -6.421 1.00 39.91 177 SER A CA 1
ATOM 1397 C C . SER A 1 177 ? 36.287 -17.040 -5.125 1.00 39.91 177 SER A C 1
ATOM 1399 O O . SER A 1 177 ? 36.725 -16.433 -4.152 1.00 39.91 177 SER A O 1
ATOM 1401 N N . MET A 1 178 ? 36.122 -18.364 -5.090 1.00 42.66 178 MET A N 1
ATOM 1402 C CA . MET A 1 178 ? 36.786 -19.216 -4.089 1.00 42.66 178 MET A CA 1
ATOM 1403 C C . MET A 1 178 ? 37.403 -20.436 -4.771 1.00 42.66 178 MET A C 1
ATOM 1405 O O . MET A 1 178 ? 36.985 -21.568 -4.573 1.00 42.66 178 MET A O 1
ATOM 1409 N N . SER A 1 179 ? 38.390 -20.182 -5.627 1.00 41.97 179 SER A N 1
ATOM 1410 C CA . SER A 1 179 ? 39.463 -21.129 -5.943 1.00 41.97 179 SER A CA 1
ATOM 1411 C C . SER A 1 179 ? 40.507 -20.421 -6.804 1.00 41.97 179 SER A C 1
ATOM 1413 O O . SER A 1 179 ? 40.307 -20.252 -8.009 1.00 41.97 179 SER A O 1
ATOM 1415 N N . ARG A 1 180 ? 41.599 -19.980 -6.170 1.00 40.84 180 ARG A N 1
ATOM 1416 C CA . ARG A 1 180 ? 42.972 -20.146 -6.671 1.00 40.84 180 ARG A CA 1
ATOM 1417 C C . ARG A 1 180 ? 43.993 -19.626 -5.648 1.00 40.84 180 ARG A C 1
ATOM 1419 O O . ARG A 1 180 ? 44.043 -18.427 -5.405 1.00 40.84 180 ARG A O 1
ATOM 1426 N N . ASN A 1 181 ? 44.777 -20.599 -5.172 1.00 39.16 181 ASN A N 1
ATOM 1427 C CA . ASN A 1 181 ? 46.070 -20.598 -4.473 1.00 39.16 181 ASN A CA 1
ATOM 1428 C C . ASN A 1 181 ? 46.203 -19.884 -3.127 1.00 39.16 181 ASN A C 1
ATOM 1430 O O . ASN A 1 181 ? 46.241 -18.639 -3.101 1.00 39.16 181 ASN A O 1
#

Organism: NCBI:txid157864

pLDDT: mean 71.13, std 19.91, range [29.42, 96.25]

Secondary structure (DSSP, 8-state):
-PPP--BHHHHHTTSTTSS--HHHHHHHHHHHHHHHHHHHHTT---S---GGG-BPPP---TTS------S-----------S-S---HHHHHHHHHHHHHTS-HHHHHHHHHHHHTTS-THHHHHHHHHHT--TTSPP-HHHHHHHHHHHHHHTT-----GGGGTSSPPP--S--SS---